Protein AF-A0A2I0P3S9-F1 (afdb_monomer_lite)

Secondary structure (DSSP, 8-state):
---HHHHHHHHHHHH------HHHHHHHHTTS-TT-HHHHHHHHHHHHHHHHTT---STTT----SS--HHHHHHHHHHHHHHHHHHHTTTT-------

Foldseek 3Di:
DDCLLVVLLVVDLVVDDADQPLVVLLVVLVPDDLVPVVVLSNSLSSLLSNLLVVDDDQPVSQDDDPDDRPSSVSSVVSVVSNVVSVVCVCVPVDPDPPD

pLDDT: 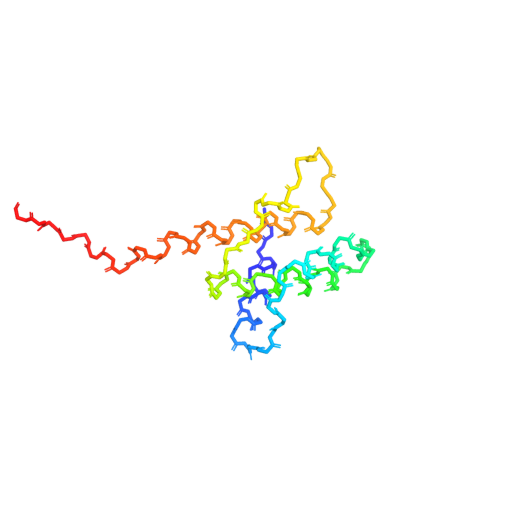mean 89.14, std 12.56, range [45.38, 98.5]

Structure (mmCIF, N/CA/C/O backbone):
data_AF-A0A2I0P3S9-F1
#
_entry.id   AF-A0A2I0P3S9-F1
#
loop_
_atom_site.group_PDB
_atom_site.id
_atom_site.type_symbol
_atom_site.label_atom_id
_atom_site.label_alt_id
_atom_site.label_comp_id
_atom_site.label_asym_id
_atom_site.label_entity_id
_atom_site.label_seq_id
_atom_site.pdbx_PDB_ins_code
_atom_site.Cartn_x
_atom_site.Cartn_y
_atom_site.Cartn_z
_atom_site.occupancy
_atom_site.B_iso_or_equiv
_atom_site.auth_seq_id
_atom_site.auth_comp_id
_atom_site.auth_asym_id
_atom_site.auth_atom_id
_atom_site.pdbx_PDB_model_num
ATOM 1 N N . PHE A 1 1 ? 12.252 -0.905 9.745 1.00 51.78 1 PHE A N 1
ATOM 2 C CA . PHE A 1 1 ? 11.248 -1.124 8.695 1.00 51.78 1 PHE A CA 1
ATOM 3 C C . PHE A 1 1 ? 11.256 -2.586 8.308 1.00 51.78 1 PHE A C 1
ATOM 5 O O . PHE A 1 1 ? 12.327 -3.132 8.055 1.00 51.78 1 PHE A O 1
ATOM 12 N N . SER A 1 2 ? 10.094 -3.232 8.375 1.00 67.75 2 SER A N 1
ATOM 13 C CA . SER A 1 2 ? 9.904 -4.551 7.768 1.00 67.75 2 SER A CA 1
ATOM 14 C C . SER A 1 2 ? 9.995 -4.402 6.240 1.00 67.75 2 SER A C 1
ATOM 16 O O . SER A 1 2 ? 9.845 -3.292 5.746 1.00 67.75 2 SER A O 1
ATOM 18 N N . MET A 1 3 ? 10.285 -5.473 5.501 1.00 87.62 3 MET A N 1
ATOM 19 C CA . MET A 1 3 ? 10.167 -5.494 4.029 1.00 87.62 3 MET A CA 1
ATOM 20 C C . MET A 1 3 ? 8.971 -6.355 3.592 1.00 87.62 3 MET A C 1
ATOM 22 O O . MET A 1 3 ? 8.977 -6.940 2.507 1.00 87.62 3 MET A O 1
ATOM 26 N N . LEU A 1 4 ? 7.991 -6.539 4.484 1.00 94.75 4 LEU A N 1
ATOM 27 C CA . LEU A 1 4 ? 6.871 -7.454 4.268 1.00 94.75 4 LEU A CA 1
ATOM 28 C C . LEU A 1 4 ? 6.008 -6.993 3.096 1.00 94.75 4 LEU A C 1
ATOM 30 O O . LEU A 1 4 ? 5.670 -7.809 2.237 1.00 94.75 4 LEU A O 1
ATOM 34 N N . VAL A 1 5 ? 5.700 -5.695 3.028 1.00 96.25 5 VAL A N 1
ATOM 35 C CA . VAL A 1 5 ? 4.862 -5.136 1.965 1.00 96.25 5 VAL A CA 1
ATOM 36 C C . VAL A 1 5 ? 5.614 -5.141 0.645 1.00 96.25 5 VAL A C 1
ATOM 38 O O . VAL A 1 5 ? 5.036 -5.503 -0.378 1.00 96.25 5 VAL A O 1
ATOM 41 N N . LEU A 1 6 ? 6.914 -4.826 0.659 1.00 95.94 6 LEU A N 1
ATOM 42 C CA . LEU A 1 6 ? 7.752 -4.938 -0.535 1.00 95.94 6 LEU A CA 1
ATOM 43 C C . LEU A 1 6 ? 7.758 -6.369 -1.085 1.00 95.94 6 LEU A C 1
ATOM 45 O O . LEU A 1 6 ? 7.531 -6.567 -2.280 1.00 95.94 6 LEU A O 1
ATOM 49 N N . PHE A 1 7 ? 7.999 -7.371 -0.236 1.00 96.81 7 PHE A N 1
ATOM 50 C CA . PHE A 1 7 ? 8.043 -8.768 -0.668 1.00 96.81 7 PHE A CA 1
ATOM 51 C C . PHE A 1 7 ? 6.686 -9.238 -1.210 1.00 96.81 7 PHE A C 1
ATOM 53 O O . PHE A 1 7 ? 6.610 -9.764 -2.324 1.00 96.81 7 PHE A O 1
ATOM 60 N N . ALA A 1 8 ? 5.609 -9.014 -0.453 1.00 97.69 8 ALA A N 1
ATOM 61 C CA . ALA A 1 8 ? 4.264 -9.427 -0.840 1.00 97.69 8 ALA A CA 1
ATOM 62 C C . ALA A 1 8 ? 3.774 -8.684 -2.095 1.00 97.69 8 ALA A C 1
ATOM 64 O O . ALA A 1 8 ? 3.252 -9.309 -3.018 1.00 97.69 8 ALA A O 1
ATOM 65 N N . GLY A 1 9 ? 4.007 -7.373 -2.170 1.00 97.50 9 GLY A N 1
ATOM 66 C CA . GLY A 1 9 ? 3.661 -6.546 -3.323 1.00 97.50 9 GLY A CA 1
ATOM 67 C C . GLY A 1 9 ? 4.453 -6.919 -4.573 1.00 97.50 9 GLY A C 1
ATOM 68 O O . GLY A 1 9 ? 3.876 -6.986 -5.652 1.00 97.50 9 GLY A O 1
ATOM 69 N N . SER A 1 10 ? 5.741 -7.258 -4.443 1.00 97.56 10 SER A N 1
ATOM 70 C CA . SER A 1 10 ? 6.549 -7.749 -5.571 1.00 97.56 10 SER A CA 1
ATOM 71 C C . SER A 1 10 ? 6.011 -9.068 -6.113 1.00 97.56 10 SER A C 1
ATOM 73 O O . SER A 1 10 ? 5.868 -9.229 -7.323 1.00 97.56 10 SER A O 1
ATOM 75 N N . LYS A 1 11 ? 5.669 -10.011 -5.225 1.00 97.69 11 LYS A N 1
ATOM 76 C CA . LYS A 1 11 ? 5.041 -11.274 -5.624 1.00 97.69 11 LYS A CA 1
ATOM 77 C C . LYS A 1 11 ? 3.713 -11.029 -6.340 1.00 97.69 11 LYS A C 1
ATOM 79 O O . LYS A 1 11 ? 3.500 -11.581 -7.412 1.00 97.69 11 LYS A O 1
ATOM 84 N N . MET A 1 12 ? 2.853 -10.181 -5.780 1.00 97.81 12 MET A N 1
ATOM 85 C CA . MET A 1 12 ? 1.555 -9.861 -6.372 1.00 97.81 12 MET A CA 1
ATOM 86 C C . MET A 1 12 ? 1.690 -9.143 -7.722 1.00 97.81 12 MET A C 1
ATOM 88 O O . MET A 1 12 ? 0.943 -9.440 -8.648 1.00 97.81 12 MET A O 1
ATOM 92 N N . PHE A 1 13 ? 2.674 -8.253 -7.868 1.00 97.69 13 PHE A N 1
ATOM 93 C CA . PHE A 1 13 ? 3.002 -7.624 -9.146 1.00 97.69 13 PHE A CA 1
ATOM 94 C C . PHE A 1 13 ? 3.388 -8.660 -10.211 1.00 97.69 13 PHE A C 1
ATOM 96 O O . PHE A 1 13 ? 2.875 -8.609 -11.327 1.00 97.69 13 PHE A O 1
ATOM 103 N N . LEU A 1 14 ? 4.252 -9.618 -9.856 1.00 97.94 14 LEU A N 1
ATOM 104 C CA . LEU A 1 14 ? 4.685 -10.692 -10.756 1.00 97.94 14 LEU A CA 1
ATOM 105 C C . LEU A 1 14 ? 3.547 -11.656 -11.120 1.00 97.94 14 LEU A C 1
ATOM 107 O O . LEU A 1 14 ? 3.474 -12.100 -12.265 1.00 97.94 14 LEU A O 1
ATOM 111 N N . ASP A 1 15 ? 2.675 -11.977 -10.161 1.00 97.44 15 ASP A N 1
ATOM 112 C CA . ASP A 1 15 ? 1.519 -12.855 -10.370 1.00 97.44 15 ASP A CA 1
ATOM 113 C C . ASP A 1 15 ? 0.415 -12.151 -11.199 1.00 97.44 15 ASP A C 1
ATOM 115 O O . ASP A 1 15 ? -0.311 -12.802 -11.956 1.00 97.44 15 ASP A O 1
ATOM 119 N N . GLY A 1 16 ? 0.319 -10.818 -11.112 1.00 95.25 16 GLY A N 1
ATOM 120 C CA . GLY A 1 16 ? -0.675 -10.000 -11.810 1.00 95.25 16 GLY A CA 1
ATOM 121 C C . GLY A 1 16 ? -2.094 -10.130 -11.234 1.00 95.25 16 GLY A C 1
ATOM 122 O O . GLY A 1 16 ? -2.323 -10.775 -10.215 1.00 95.25 16 GLY A O 1
ATOM 123 N N . GLY A 1 17 ? -3.078 -9.497 -11.886 1.00 93.12 17 GLY A N 1
ATOM 124 C CA . GLY A 1 17 ? -4.498 -9.654 -11.526 1.00 93.12 17 GLY A CA 1
ATOM 125 C C . GLY A 1 17 ? -4.930 -8.970 -10.222 1.00 93.12 17 GLY A C 1
ATOM 126 O O . GLY A 1 17 ? -5.902 -9.399 -9.604 1.00 93.12 17 GLY A O 1
ATOM 127 N N . TYR A 1 18 ? -4.223 -7.924 -9.802 1.00 96.50 18 TYR A N 1
ATOM 128 C CA . TYR A 1 18 ? -4.533 -7.145 -8.605 1.00 96.50 18 TYR A CA 1
ATOM 129 C C . TYR A 1 18 ? -5.454 -5.953 -8.909 1.00 96.50 18 TYR A C 1
ATOM 131 O O . TY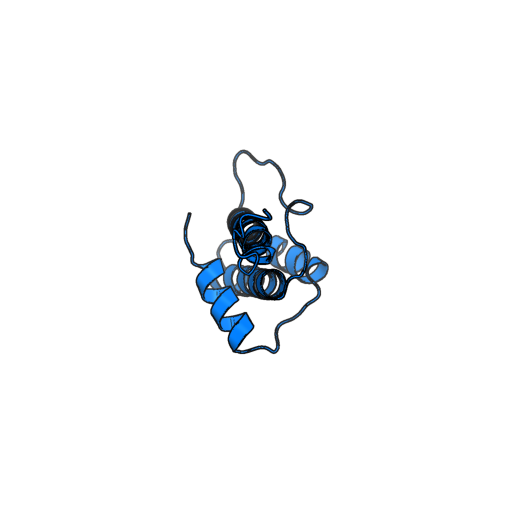R A 1 18 ? -5.467 -5.425 -10.022 1.00 96.50 18 TYR A O 1
ATOM 139 N N . ASP A 1 19 ? -6.236 -5.523 -7.912 1.00 96.06 19 ASP A N 1
ATOM 140 C CA . ASP A 1 19 ? -7.058 -4.310 -8.011 1.00 96.06 19 ASP A CA 1
ATOM 141 C C . ASP A 1 19 ? -6.151 -3.085 -8.174 1.00 96.06 19 ASP A C 1
ATOM 143 O O . ASP A 1 19 ? -5.109 -2.970 -7.525 1.00 96.06 19 ASP A O 1
ATOM 147 N N . GLU A 1 20 ? -6.544 -2.159 -9.041 1.00 96.00 20 GLU A N 1
ATOM 148 C CA . GLU A 1 20 ? -5.767 -0.969 -9.336 1.00 96.00 20 GLU A CA 1
ATOM 149 C C . GLU A 1 20 ? -6.390 0.357 -8.868 1.00 96.00 20 GLU A C 1
ATOM 151 O O . GLU A 1 20 ? -5.813 1.430 -9.110 1.00 96.00 20 GLU A O 1
ATOM 156 N N . ASP A 1 21 ? -7.551 0.317 -8.204 1.00 96.50 21 ASP A N 1
ATOM 157 C CA . ASP A 1 21 ? -8.155 1.483 -7.556 1.00 96.50 21 ASP A CA 1
ATOM 158 C C . ASP A 1 21 ? -7.523 1.715 -6.176 1.00 96.50 21 ASP A C 1
ATOM 160 O O . ASP A 1 21 ? -8.059 1.368 -5.121 1.00 96.50 21 ASP A O 1
ATOM 164 N N . ILE A 1 22 ? -6.367 2.386 -6.180 1.00 95.75 22 ILE A N 1
ATOM 165 C CA . ILE A 1 22 ? -5.628 2.768 -4.964 1.00 95.75 22 ILE A CA 1
ATOM 166 C C . ILE A 1 22 ? -6.526 3.492 -3.950 1.00 95.75 22 ILE A C 1
ATOM 168 O O . ILE A 1 22 ? -6.371 3.313 -2.744 1.00 95.75 22 ILE A O 1
ATOM 172 N N . LYS A 1 23 ? -7.479 4.321 -4.397 1.00 95.56 23 LYS A N 1
ATOM 173 C CA . LYS A 1 23 ? -8.340 5.067 -3.470 1.00 95.56 23 LYS A CA 1
ATOM 174 C C . LYS A 1 23 ? -9.305 4.126 -2.751 1.00 95.56 23 LYS A C 1
ATOM 176 O O . LYS A 1 23 ? -9.517 4.299 -1.548 1.00 95.56 23 LYS A O 1
ATOM 181 N N . ALA A 1 24 ? -9.887 3.169 -3.471 1.00 97.38 24 ALA A N 1
ATOM 182 C CA . ALA A 1 24 ? -10.731 2.137 -2.881 1.00 97.38 24 ALA A CA 1
ATOM 183 C C . ALA A 1 24 ? -9.930 1.243 -1.925 1.00 97.38 24 ALA A C 1
ATOM 185 O O . ALA A 1 24 ? -10.382 1.012 -0.805 1.00 97.38 24 ALA A O 1
ATOM 186 N N . LEU A 1 25 ? -8.716 0.842 -2.310 1.00 97.69 25 LEU A N 1
ATOM 187 C CA . LEU A 1 25 ? -7.822 0.026 -1.484 1.00 97.69 25 LEU A CA 1
ATOM 188 C C . LEU A 1 25 ? -7.413 0.729 -0.188 1.00 97.69 25 LEU A C 1
ATOM 190 O O . LEU A 1 25 ? -7.535 0.147 0.884 1.00 97.69 25 LEU A O 1
ATOM 194 N N . VAL A 1 26 ? -7.022 2.005 -0.243 1.00 96.44 26 VAL A N 1
ATOM 195 C CA . VAL A 1 26 ? -6.712 2.784 0.969 1.00 96.44 26 VAL A CA 1
ATOM 196 C C . VAL A 1 26 ? -7.931 2.886 1.884 1.00 96.44 26 VAL A C 1
ATOM 198 O O . VAL A 1 26 ? -7.804 2.770 3.102 1.00 96.44 26 VAL A O 1
ATOM 201 N N . LYS A 1 27 ? -9.126 3.097 1.317 1.00 96.69 27 LYS A N 1
ATOM 202 C CA . LYS A 1 27 ? -10.364 3.123 2.104 1.00 96.69 27 LYS A CA 1
ATOM 203 C C . LYS A 1 27 ? -10.650 1.762 2.741 1.00 96.69 27 LYS A C 1
ATOM 205 O O . LYS A 1 27 ? -11.086 1.741 3.887 1.00 96.69 27 LYS A O 1
ATOM 210 N N . LYS A 1 28 ? -10.415 0.665 2.011 1.00 97.50 28 LYS A N 1
ATOM 211 C CA . LYS A 1 28 ? -10.546 -0.702 2.521 1.00 97.50 28 LYS A CA 1
ATOM 212 C C . LYS A 1 28 ? -9.588 -0.912 3.691 1.00 97.50 28 LYS A C 1
ATOM 214 O O . LYS A 1 28 ? -10.060 -1.195 4.779 1.00 97.50 28 LYS A O 1
ATOM 219 N N . GLY A 1 29 ? -8.289 -0.679 3.499 1.00 96.44 29 GLY A N 1
ATOM 220 C CA . GLY A 1 29 ? -7.268 -0.930 4.519 1.00 96.44 29 GLY A CA 1
ATOM 221 C C . GLY A 1 29 ? -7.473 -0.146 5.816 1.00 96.44 29 GLY A C 1
ATOM 222 O O . GLY A 1 29 ? -7.370 -0.721 6.890 1.00 96.44 29 GLY A O 1
ATOM 223 N N . LYS A 1 30 ? -7.888 1.128 5.737 1.00 94.88 30 LYS A N 1
ATOM 224 C CA . LYS A 1 30 ? -8.227 1.931 6.933 1.00 94.88 30 LYS A CA 1
ATOM 225 C C . LYS A 1 30 ? -9.506 1.476 7.653 1.00 94.88 30 LYS A C 1
ATOM 227 O O . LYS A 1 30 ? -9.823 2.016 8.707 1.00 94.88 30 LYS A O 1
ATOM 232 N N . GLY A 1 31 ? -10.289 0.585 7.049 1.00 96.19 31 GLY A N 1
ATOM 233 C CA . GLY A 1 31 ? -11.515 0.032 7.626 1.00 96.19 31 GLY A CA 1
ATOM 234 C C . GLY A 1 31 ? -11.370 -1.395 8.153 1.00 96.19 31 GLY A C 1
ATOM 235 O O . GLY A 1 31 ? -12.363 -1.928 8.642 1.00 96.19 31 GLY A O 1
ATOM 236 N N . ILE A 1 32 ? -10.192 -2.009 8.018 1.00 96.88 32 ILE A N 1
ATOM 237 C CA . ILE A 1 32 ? -9.903 -3.352 8.529 1.00 96.88 32 ILE A CA 1
ATOM 238 C C . ILE A 1 32 ? -9.545 -3.250 10.017 1.00 96.88 32 ILE A C 1
ATOM 240 O O . ILE A 1 32 ? -8.914 -2.280 10.439 1.00 96.88 32 ILE A O 1
ATOM 244 N N . ASP A 1 33 ? -9.969 -4.237 10.804 1.00 95.56 33 ASP A N 1
ATOM 245 C CA . ASP A 1 33 ? -9.597 -4.344 12.215 1.00 95.56 33 ASP A CA 1
ATOM 246 C C . ASP A 1 33 ? -8.105 -4.702 12.356 1.00 95.56 33 ASP A C 1
ATOM 248 O O . ASP A 1 33 ? -7.599 -5.544 11.614 1.00 95.56 33 ASP A O 1
ATOM 252 N N . GLU A 1 34 ? -7.387 -4.081 13.297 1.00 92.00 34 GLU A N 1
ATOM 253 C CA . GLU A 1 34 ? -5.936 -4.277 13.453 1.00 92.00 34 GLU A CA 1
ATOM 254 C C . GLU A 1 34 ? -5.534 -5.723 13.786 1.00 92.00 34 GLU A C 1
ATOM 256 O O . GLU A 1 34 ? -4.401 -6.124 13.511 1.00 92.00 34 GLU A O 1
ATOM 261 N N . GLU A 1 35 ? -6.453 -6.541 14.310 1.00 94.94 35 GLU A N 1
ATOM 262 C CA . GLU A 1 35 ? -6.213 -7.969 14.539 1.00 94.94 35 GLU A CA 1
ATOM 263 C C . GLU A 1 35 ? -6.175 -8.780 13.228 1.00 94.94 35 GLU A C 1
ATOM 265 O O . GLU A 1 35 ? -5.595 -9.869 13.180 1.00 94.94 35 GLU A O 1
ATOM 270 N N . GLN A 1 36 ? -6.735 -8.258 12.130 1.00 96.62 36 GLN A N 1
ATOM 271 C CA . GLN A 1 36 ? -6.776 -8.912 10.817 1.00 96.62 36 GLN A CA 1
ATOM 272 C C . GLN A 1 36 ? -5.509 -8.642 9.989 1.00 96.62 36 GLN A C 1
ATOM 274 O O . GLN A 1 36 ? -5.565 -8.240 8.825 1.00 96.62 36 GLN A O 1
ATOM 279 N N . VAL A 1 37 ? -4.347 -8.906 10.586 1.00 95.81 37 VAL A N 1
ATOM 280 C CA . VAL A 1 37 ? -3.010 -8.611 10.038 1.00 95.81 37 VAL A CA 1
ATOM 281 C C . VAL A 1 37 ? -2.827 -9.078 8.587 1.00 95.81 37 VAL A C 1
ATOM 283 O O . VAL A 1 37 ? -2.297 -8.337 7.761 1.00 95.81 37 VAL A O 1
ATOM 286 N N . GLU A 1 38 ? -3.280 -10.290 8.249 1.00 96.50 38 GLU A N 1
ATOM 287 C CA . GLU A 1 38 ? -3.154 -10.842 6.890 1.00 96.50 38 GLU A CA 1
ATOM 288 C C . GLU A 1 38 ? -3.965 -10.052 5.854 1.00 96.50 38 GLU A C 1
ATOM 290 O O . GLU A 1 38 ? -3.480 -9.810 4.750 1.00 96.50 38 GLU A O 1
ATOM 295 N N . GLU A 1 39 ? -5.168 -9.597 6.214 1.00 97.75 39 GLU A N 1
ATOM 296 C CA . GLU A 1 39 ? -6.026 -8.825 5.310 1.00 97.75 39 GLU A CA 1
ATOM 297 C C . GLU A 1 39 ? -5.464 -7.413 5.098 1.00 97.75 39 GLU A C 1
ATOM 299 O O . GLU A 1 39 ? -5.445 -6.900 3.975 1.00 97.75 39 GLU A O 1
ATOM 304 N N . ILE A 1 40 ? -4.934 -6.801 6.163 1.00 97.81 40 ILE A N 1
ATOM 305 C CA . ILE A 1 40 ? -4.220 -5.523 6.073 1.00 97.81 40 ILE A CA 1
ATOM 306 C C . ILE A 1 40 ? -3.009 -5.673 5.139 1.00 97.81 40 ILE A C 1
ATOM 308 O O . ILE A 1 40 ? -2.770 -4.802 4.295 1.00 97.81 40 ILE A O 1
ATOM 312 N N . LEU A 1 41 ? -2.276 -6.790 5.247 1.00 97.62 41 LEU A N 1
ATOM 313 C CA . LEU A 1 41 ? -1.062 -7.032 4.468 1.00 97.62 41 LEU A CA 1
ATOM 314 C C . LEU A 1 41 ? -1.406 -7.237 3.001 1.00 97.62 41 LEU A C 1
ATOM 316 O O . LEU A 1 41 ? -0.731 -6.683 2.140 1.00 97.62 41 LEU A O 1
ATOM 320 N N . GLU A 1 42 ? -2.465 -7.989 2.710 1.00 98.06 42 GLU A N 1
ATOM 321 C CA . GLU A 1 42 ? -2.953 -8.191 1.350 1.00 98.06 42 GLU A CA 1
ATOM 322 C C . GLU A 1 42 ? -3.316 -6.853 0.691 1.00 98.06 42 GLU A C 1
ATOM 324 O O . GLU A 1 42 ? -2.902 -6.584 -0.440 1.00 98.06 42 GLU A O 1
ATOM 329 N N . VAL A 1 43 ? -4.023 -5.968 1.401 1.00 98.31 43 VAL A N 1
ATOM 330 C CA . VAL A 1 43 ? -4.373 -4.639 0.877 1.00 98.31 43 VAL A CA 1
ATOM 331 C C . VAL A 1 43 ? -3.131 -3.775 0.669 1.00 98.31 43 VAL A C 1
ATOM 333 O O . VAL A 1 43 ? -2.978 -3.181 -0.399 1.00 98.31 43 VAL A O 1
ATOM 336 N N . ALA A 1 44 ? -2.224 -3.717 1.646 1.00 97.44 44 ALA A N 1
ATOM 337 C CA . ALA A 1 44 ? -0.979 -2.964 1.518 1.00 97.44 44 ALA A CA 1
ATOM 338 C C . ALA A 1 44 ? -0.116 -3.489 0.357 1.00 97.44 44 ALA A C 1
ATOM 340 O O . ALA A 1 44 ? 0.387 -2.698 -0.439 1.00 97.44 44 ALA A O 1
ATOM 341 N N . ALA A 1 45 ? -0.014 -4.811 0.197 1.00 98.00 45 ALA A N 1
ATOM 342 C CA . ALA A 1 45 ? 0.690 -5.465 -0.903 1.00 98.00 45 ALA A CA 1
ATOM 343 C C . ALA A 1 45 ? 0.049 -5.162 -2.264 1.00 98.00 45 ALA A C 1
ATOM 345 O O . ALA A 1 45 ? 0.767 -4.898 -3.225 1.00 98.00 45 ALA A O 1
ATOM 346 N N . THR A 1 46 ? -1.285 -5.117 -2.339 1.00 98.50 46 THR A N 1
ATOM 347 C CA . THR A 1 46 ? -2.022 -4.719 -3.552 1.00 98.50 46 THR A CA 1
ATOM 348 C C . THR A 1 46 ? -1.674 -3.288 -3.961 1.00 98.50 46 THR A C 1
ATOM 350 O O . THR A 1 46 ? -1.417 -3.003 -5.133 1.00 98.50 46 THR A O 1
ATOM 353 N N . ILE A 1 47 ? -1.597 -2.370 -2.996 1.00 98.00 47 ILE A N 1
ATOM 354 C CA . ILE A 1 47 ? -1.158 -0.993 -3.255 1.00 98.00 47 ILE A CA 1
ATOM 355 C C . ILE A 1 47 ? 0.328 -0.974 -3.655 1.00 98.00 47 ILE A C 1
ATOM 357 O O . ILE A 1 47 ? 0.689 -0.307 -4.624 1.00 98.00 47 ILE A O 1
ATOM 361 N N . GLY A 1 48 ? 1.176 -1.749 -2.975 1.00 97.25 48 GLY A N 1
ATOM 362 C CA . GLY A 1 48 ? 2.592 -1.911 -3.308 1.00 97.25 48 GLY A CA 1
ATOM 363 C C . GLY A 1 48 ? 2.814 -2.400 -4.743 1.00 97.25 48 GLY A C 1
ATOM 364 O O . GLY A 1 48 ? 3.633 -1.831 -5.460 1.00 97.25 48 GLY A O 1
ATOM 365 N N . ALA A 1 49 ? 2.032 -3.375 -5.212 1.00 98.19 49 ALA A N 1
ATOM 366 C CA . ALA A 1 49 ? 2.080 -3.868 -6.589 1.00 98.19 49 ALA A CA 1
ATOM 367 C C . ALA A 1 49 ? 1.735 -2.769 -7.610 1.00 98.19 49 ALA A C 1
ATOM 369 O O . ALA A 1 49 ? 2.398 -2.638 -8.639 1.00 98.19 49 ALA A O 1
ATOM 370 N N . ASN A 1 50 ? 0.748 -1.920 -7.305 1.00 97.62 50 ASN A N 1
ATOM 371 C CA . ASN A 1 50 ? 0.422 -0.760 -8.138 1.00 97.62 50 ASN A CA 1
ATOM 372 C C . ASN A 1 50 ? 1.574 0.250 -8.218 1.00 97.62 50 ASN A C 1
ATOM 374 O O . ASN A 1 50 ? 1.833 0.797 -9.291 1.00 97.62 50 ASN A O 1
ATOM 378 N N . VAL A 1 51 ? 2.258 0.493 -7.099 1.00 95.69 51 VAL A N 1
ATOM 379 C CA . VAL A 1 51 ? 3.419 1.391 -7.035 1.00 95.69 51 VAL A CA 1
ATOM 380 C C . VAL A 1 51 ? 4.602 0.837 -7.821 1.00 95.69 51 VAL A C 1
ATOM 382 O O . VAL A 1 51 ? 5.210 1.565 -8.602 1.00 95.69 51 VAL A O 1
ATOM 385 N N . ILE A 1 52 ? 4.884 -0.461 -7.688 1.00 95.56 52 ILE A N 1
ATOM 386 C CA . ILE A 1 52 ? 5.901 -1.156 -8.489 1.00 95.56 52 ILE A CA 1
ATOM 387 C C . ILE A 1 52 ? 5.567 -1.053 -9.987 1.00 95.56 52 ILE A C 1
ATOM 389 O O . ILE A 1 52 ? 6.454 -0.801 -10.799 1.00 95.56 52 ILE A O 1
ATOM 393 N N . ASN A 1 53 ? 4.282 -1.125 -10.353 1.00 94.31 53 ASN A N 1
ATOM 394 C CA . ASN A 1 53 ? 3.797 -0.898 -11.720 1.00 94.31 53 ASN A CA 1
ATOM 395 C C . ASN A 1 53 ? 3.790 0.587 -12.156 1.00 94.31 53 ASN A C 1
ATOM 397 O O . ASN A 1 53 ? 3.213 0.949 -13.181 1.00 94.31 53 ASN A O 1
ATOM 401 N N . GLY A 1 54 ? 4.394 1.483 -11.374 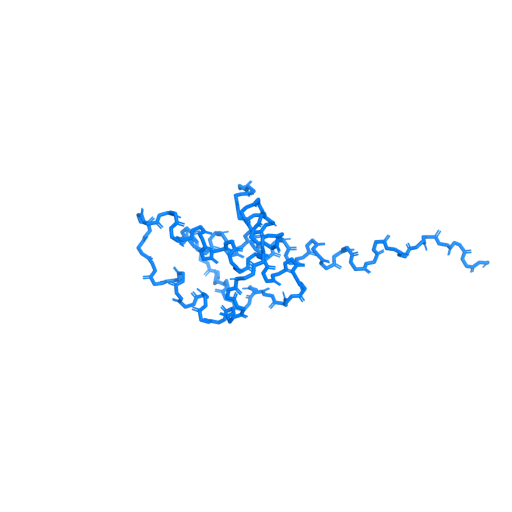1.00 91.88 54 GLY A N 1
ATOM 402 C CA . GLY A 1 54 ? 4.591 2.885 -11.731 1.00 91.88 54 GLY A CA 1
ATOM 403 C C . GLY A 1 54 ? 3.418 3.816 -11.423 1.00 91.88 54 GLY A C 1
ATOM 404 O O . GLY A 1 54 ? 3.476 4.991 -11.802 1.00 91.88 54 GLY A O 1
ATOM 405 N N . LYS A 1 55 ? 2.364 3.356 -10.731 1.00 92.62 55 LYS A N 1
ATOM 406 C CA . LYS A 1 55 ? 1.321 4.267 -10.239 1.00 92.62 55 LYS A CA 1
ATOM 407 C C . LYS A 1 55 ? 1.855 5.093 -9.074 1.00 92.62 55 LYS A C 1
ATOM 409 O O . LYS A 1 55 ? 2.428 4.566 -8.130 1.00 92.62 55 LYS A O 1
ATOM 414 N N . SER A 1 56 ? 1.582 6.392 -9.096 1.00 85.56 56 SER A N 1
ATOM 415 C CA . SER A 1 56 ? 1.877 7.273 -7.966 1.00 85.56 56 SER A CA 1
ATOM 416 C C . SER A 1 56 ? 0.989 6.925 -6.765 1.00 85.56 56 SER A C 1
ATOM 418 O O . SER A 1 56 ? -0.240 6.919 -6.906 1.00 85.56 56 SER A O 1
ATOM 420 N N . CYS A 1 57 ? 1.571 6.717 -5.584 1.00 83.81 57 CYS A N 1
ATOM 421 C CA . CYS A 1 57 ? 0.820 6.521 -4.344 1.00 83.81 57 CYS A CA 1
ATOM 422 C C . CYS A 1 57 ? 1.406 7.284 -3.156 1.00 83.81 57 CYS A C 1
ATOM 424 O O . CYS A 1 57 ? 2.559 7.676 -3.188 1.00 83.81 57 CYS A O 1
ATOM 426 N N . CYS A 1 58 ? 0.510 7.410 -2.164 1.00 79.62 58 CYS A N 1
ATOM 427 C CA . CYS A 1 58 ? 0.659 7.239 -0.715 1.00 79.62 58 CYS A CA 1
ATOM 428 C C . CYS A 1 58 ? 0.876 8.493 0.133 1.00 79.62 58 CYS A C 1
ATOM 430 O O . CYS A 1 58 ? 0.142 8.656 1.111 1.00 79.62 58 CYS A O 1
ATOM 432 N N . GLY A 1 59 ? 1.665 9.466 -0.314 1.00 84.19 59 GLY A N 1
ATOM 433 C CA . GLY A 1 59 ? 1.904 10.695 0.452 1.00 84.19 59 GLY A CA 1
ATOM 434 C C . GLY A 1 59 ? 0.626 11.466 0.813 1.00 84.19 59 GLY A C 1
ATOM 435 O O . GLY A 1 59 ? 0.505 12.018 1.898 1.00 84.19 59 GLY A O 1
ATOM 436 N N . ARG A 1 60 ? -0.403 11.435 -0.050 1.00 88.06 60 ARG A N 1
ATOM 437 C CA . ARG A 1 60 ? -1.710 12.078 0.222 1.00 88.06 60 ARG A CA 1
ATOM 438 C C . ARG A 1 60 ? -2.606 11.333 1.225 1.00 88.06 60 ARG A C 1
ATOM 440 O O . ARG A 1 60 ? -3.673 11.836 1.572 1.00 88.06 60 ARG A O 1
ATOM 447 N N . TYR A 1 61 ? -2.252 10.101 1.582 1.00 89.56 61 TYR A N 1
ATOM 448 C CA . TYR A 1 61 ? -3.056 9.195 2.409 1.00 89.56 61 TYR A CA 1
ATOM 449 C C . TYR A 1 61 ? -2.436 8.906 3.775 1.00 89.56 61 TYR A C 1
ATOM 451 O O . TYR A 1 61 ? -3.159 8.486 4.689 1.00 89.56 61 TYR A O 1
ATOM 459 N N . ILE A 1 62 ? -1.131 9.137 3.891 1.00 88.88 62 ILE A N 1
ATOM 460 C CA . ILE A 1 62 ? -0.384 9.109 5.140 1.00 88.88 62 ILE A CA 1
ATOM 461 C C . ILE A 1 62 ? -0.746 10.372 5.920 1.00 88.88 62 ILE A C 1
ATOM 463 O O . ILE A 1 62 ? -0.734 11.482 5.387 1.00 88.88 62 ILE A O 1
ATOM 467 N N . LYS A 1 63 ? -1.136 10.190 7.178 1.00 82.50 63 LYS A N 1
ATOM 468 C CA . LYS A 1 63 ? -1.369 11.288 8.115 1.00 82.50 63 LYS A CA 1
ATOM 469 C C . LYS A 1 63 ? -0.208 11.323 9.094 1.00 82.50 63 LYS A C 1
ATOM 471 O O . LYS A 1 63 ? 0.241 10.267 9.526 1.00 82.50 63 LYS A O 1
ATOM 476 N N . GLU A 1 64 ? 0.225 12.518 9.472 1.00 79.88 64 GLU A N 1
ATOM 477 C CA . GLU A 1 64 ? 1.110 12.673 10.626 1.00 79.88 64 GLU A CA 1
ATOM 478 C C . GLU A 1 64 ? 0.339 12.242 11.882 1.00 79.88 64 GLU A C 1
ATOM 480 O O . GLU A 1 64 ? -0.712 12.803 12.201 1.00 79.88 64 GLU A O 1
ATOM 485 N N . SER A 1 65 ? 0.829 11.191 12.537 1.00 82.06 65 SER A N 1
ATOM 486 C CA . SER A 1 65 ? 0.309 10.654 13.793 1.00 82.06 65 SER A CA 1
ATOM 487 C C . SER A 1 65 ? 1.492 10.256 14.665 1.00 82.06 65 SER A C 1
ATOM 489 O O . SER A 1 65 ? 2.439 9.650 14.164 1.00 82.06 65 SER A O 1
ATOM 491 N N . ASP A 1 66 ? 1.420 10.570 15.956 1.00 83.06 66 ASP A N 1
ATOM 492 C CA . ASP A 1 66 ? 2.410 10.122 16.943 1.00 83.06 66 ASP A CA 1
ATOM 493 C C . ASP A 1 66 ? 2.276 8.617 17.254 1.00 83.06 66 ASP A C 1
ATOM 495 O O . ASP A 1 66 ? 3.201 8.015 17.792 1.00 83.06 66 ASP A O 1
ATOM 499 N N . ASP A 1 67 ? 1.133 8.020 16.898 1.00 86.38 67 ASP A N 1
ATOM 500 C CA . ASP A 1 67 ? 0.815 6.598 17.060 1.00 86.38 67 ASP A CA 1
ATOM 501 C C . ASP A 1 67 ? 0.075 6.109 15.796 1.00 86.38 67 ASP A C 1
ATOM 503 O O . ASP A 1 67 ? -1.152 6.234 15.696 1.00 86.38 67 ASP A O 1
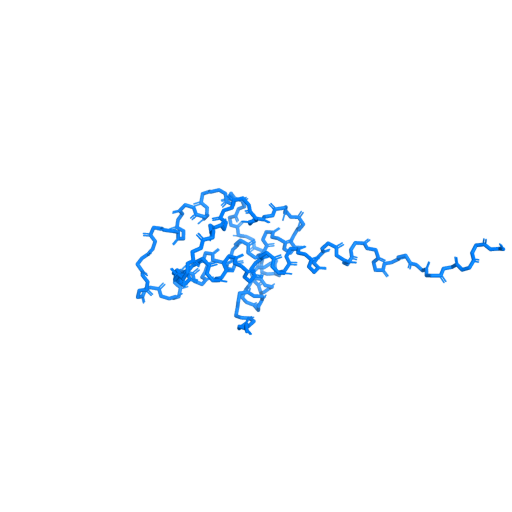ATOM 507 N N . PRO A 1 68 ? 0.799 5.740 14.723 1.00 89.75 68 PRO A N 1
ATOM 508 C CA . 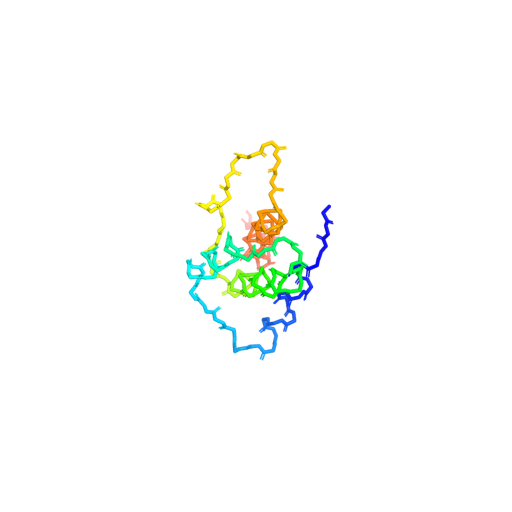PRO A 1 68 ? 0.186 5.230 13.502 1.00 89.75 68 PRO A CA 1
ATOM 509 C C . PRO A 1 68 ? -0.307 3.791 13.700 1.00 89.75 68 PRO A C 1
ATOM 511 O O . PRO A 1 68 ? 0.407 2.950 14.235 1.00 89.75 68 PRO A O 1
ATOM 514 N N . GLY A 1 69 ? -1.509 3.489 13.204 1.00 91.69 69 GLY A N 1
ATOM 515 C CA . GLY A 1 69 ? -1.990 2.107 13.142 1.00 91.69 69 GLY A CA 1
ATOM 516 C C . GLY A 1 69 ? -1.199 1.275 12.126 1.00 91.69 69 GLY A C 1
ATOM 517 O O . GLY A 1 69 ? -0.547 1.817 11.228 1.00 91.69 69 GLY A O 1
ATOM 518 N N . MET A 1 70 ? -1.312 -0.054 12.204 1.00 93.38 70 MET A N 1
ATOM 519 C CA . MET A 1 70 ? -0.532 -0.991 11.371 1.00 93.38 70 MET A CA 1
ATOM 520 C C . MET A 1 70 ? -0.644 -0.704 9.866 1.00 93.38 70 MET A C 1
ATOM 522 O O . MET A 1 70 ? 0.347 -0.731 9.134 1.00 93.38 70 MET A O 1
ATOM 526 N N . PHE A 1 71 ? -1.852 -0.400 9.386 1.00 95.25 71 PHE A N 1
ATOM 527 C CA . PHE A 1 71 ? -2.048 -0.083 7.973 1.00 95.25 71 PHE A CA 1
ATOM 528 C C . PHE A 1 71 ? -1.333 1.210 7.561 1.00 95.25 71 PHE A C 1
ATOM 530 O O . PHE A 1 71 ? -0.810 1.294 6.451 1.00 95.25 71 PHE A O 1
ATOM 537 N N . ASP A 1 72 ? -1.294 2.218 8.436 1.00 93.81 72 ASP A N 1
ATOM 538 C CA . ASP A 1 72 ? -0.610 3.479 8.154 1.00 93.81 72 ASP A CA 1
ATOM 539 C C . ASP A 1 72 ? 0.918 3.279 8.136 1.00 93.81 72 ASP A C 1
ATOM 541 O O . ASP A 1 72 ? 1.579 3.815 7.245 1.00 93.81 72 ASP A O 1
ATOM 545 N N . GLU A 1 73 ? 1.477 2.437 9.018 1.00 93.12 73 GLU A N 1
ATOM 546 C CA . GLU A 1 73 ? 2.896 2.038 8.962 1.00 93.12 73 GLU A CA 1
ATOM 547 C C . GLU A 1 73 ? 3.259 1.365 7.631 1.00 93.12 73 GLU A C 1
ATOM 549 O O . GLU A 1 73 ? 4.295 1.652 7.026 1.00 93.12 73 GLU A O 1
ATOM 554 N N . TRP A 1 74 ? 2.390 0.493 7.127 1.00 95.50 74 TRP A N 1
ATOM 555 C CA . TRP A 1 74 ? 2.600 -0.167 5.842 1.00 95.50 74 TRP A CA 1
ATOM 556 C C . TRP A 1 74 ? 2.367 0.748 4.645 1.00 95.50 74 TRP A C 1
ATOM 558 O O . TRP A 1 74 ? 3.059 0.604 3.641 1.00 95.50 74 TRP A O 1
ATOM 568 N N . LEU A 1 75 ? 1.487 1.747 4.740 1.00 94.75 75 LEU A N 1
ATOM 569 C CA . LEU A 1 75 ? 1.413 2.802 3.726 1.00 94.75 75 LEU A CA 1
ATOM 570 C C . LEU A 1 75 ? 2.701 3.635 3.666 1.00 94.75 75 LEU A C 1
ATOM 572 O O . LEU A 1 75 ? 3.096 4.037 2.573 1.00 94.75 75 LEU A O 1
ATOM 576 N N . ILE A 1 76 ? 3.372 3.862 4.799 1.00 93.62 76 ILE A N 1
ATOM 577 C CA . ILE A 1 76 ? 4.694 4.510 4.838 1.00 93.62 76 ILE A CA 1
ATOM 578 C C . ILE A 1 76 ? 5.753 3.624 4.162 1.00 93.62 76 ILE A C 1
ATOM 580 O O . ILE A 1 76 ? 6.580 4.125 3.396 1.00 93.62 76 ILE A O 1
ATOM 584 N N . GLU A 1 77 ? 5.710 2.304 4.375 1.00 94.12 77 GLU A N 1
ATOM 585 C CA . GLU A 1 77 ? 6.568 1.365 3.637 1.00 94.12 77 GLU A CA 1
ATOM 586 C C . GLU A 1 77 ? 6.304 1.458 2.123 1.00 94.12 77 GLU A C 1
ATOM 588 O O . GLU A 1 77 ? 7.248 1.569 1.343 1.00 94.12 77 GLU A O 1
ATOM 593 N N . VAL A 1 78 ? 5.038 1.513 1.693 1.00 95.56 78 VAL A N 1
ATOM 594 C CA . VAL A 1 78 ? 4.685 1.695 0.274 1.00 95.56 78 VAL A CA 1
ATOM 595 C C . VAL A 1 78 ? 5.182 3.030 -0.287 1.00 95.56 78 VAL A C 1
ATOM 597 O O . VAL A 1 78 ? 5.642 3.065 -1.428 1.00 95.56 78 VAL A O 1
ATOM 600 N N . GLU A 1 79 ? 5.136 4.120 0.481 1.00 93.88 79 GLU A N 1
ATOM 601 C CA . GLU A 1 79 ? 5.731 5.395 0.055 1.00 93.88 79 GLU A CA 1
ATOM 602 C C . GLU A 1 79 ? 7.243 5.265 -0.143 1.00 93.88 79 GLU A C 1
ATOM 604 O O . GLU A 1 79 ? 7.777 5.708 -1.155 1.00 93.88 79 GLU A O 1
ATOM 609 N N . THR A 1 80 ? 7.924 4.559 0.759 1.00 92.69 80 THR A N 1
ATOM 610 C CA . THR A 1 80 ? 9.362 4.284 0.619 1.00 92.69 80 THR A CA 1
ATOM 611 C C . THR A 1 80 ? 9.653 3.502 -0.673 1.00 92.69 80 THR A C 1
ATOM 613 O O . THR A 1 80 ? 10.632 3.779 -1.369 1.00 92.69 80 THR A O 1
ATOM 616 N N . ILE A 1 81 ? 8.783 2.552 -1.046 1.00 93.69 81 ILE A N 1
ATOM 617 C CA . ILE A 1 81 ? 8.868 1.840 -2.333 1.00 93.69 81 ILE A CA 1
ATOM 618 C C . ILE A 1 81 ? 8.665 2.815 -3.499 1.00 93.69 81 ILE A C 1
ATOM 620 O O . ILE A 1 81 ? 9.426 2.776 -4.462 1.00 93.69 81 ILE A O 1
ATOM 624 N N . ASN A 1 82 ? 7.668 3.699 -3.426 1.00 93.19 82 ASN A N 1
ATOM 625 C CA . ASN A 1 82 ? 7.369 4.688 -4.466 1.00 93.19 82 ASN A CA 1
ATOM 626 C C . ASN A 1 82 ? 8.567 5.610 -4.742 1.00 93.19 82 ASN A C 1
ATOM 628 O O . ASN A 1 82 ? 8.944 5.809 -5.899 1.00 93.19 82 ASN A O 1
ATOM 632 N N . GLU A 1 83 ? 9.206 6.111 -3.686 1.00 91.38 83 GLU A N 1
ATOM 633 C CA . GLU A 1 83 ? 10.424 6.917 -3.782 1.00 91.38 83 GLU A CA 1
ATOM 634 C C . GLU A 1 83 ? 11.564 6.135 -4.446 1.00 91.38 83 GLU A C 1
ATOM 636 O O . GLU A 1 83 ? 12.170 6.618 -5.408 1.00 91.38 83 GLU A O 1
ATOM 641 N N . ALA A 1 84 ? 11.809 4.896 -4.003 1.00 90.56 84 ALA A N 1
ATOM 642 C CA . ALA A 1 84 ? 12.834 4.030 -4.580 1.00 90.56 84 ALA A CA 1
ATOM 643 C C . ALA A 1 84 ? 12.581 3.751 -6.072 1.00 90.56 84 ALA A C 1
ATOM 645 O O . ALA A 1 84 ? 13.487 3.910 -6.891 1.00 90.56 84 ALA A O 1
ATOM 646 N N . MET A 1 85 ? 11.343 3.427 -6.458 1.00 89.88 85 MET A N 1
ATOM 647 C CA . MET A 1 85 ? 10.958 3.238 -7.862 1.00 89.88 85 MET A CA 1
ATOM 648 C C . MET A 1 85 ? 11.159 4.513 -8.692 1.00 89.88 85 MET A C 1
ATOM 650 O O . MET A 1 85 ? 11.519 4.435 -9.867 1.00 89.88 85 MET A O 1
ATOM 654 N N . GLY A 1 86 ? 10.974 5.691 -8.091 1.00 87.94 86 GLY A N 1
ATOM 655 C CA . GLY A 1 86 ? 11.308 6.974 -8.706 1.00 87.94 86 GLY A CA 1
ATOM 656 C C . GLY A 1 86 ? 12.788 7.085 -9.080 1.00 87.94 86 GLY A C 1
ATOM 657 O O . GLY A 1 86 ? 13.094 7.533 -10.183 1.00 87.94 86 GLY A O 1
ATOM 658 N N . THR A 1 87 ? 13.697 6.621 -8.213 1.00 84.12 87 THR A N 1
ATOM 659 C CA . THR A 1 87 ? 15.150 6.643 -8.482 1.00 84.12 87 THR A CA 1
ATOM 660 C C . THR A 1 87 ? 15.572 5.691 -9.604 1.00 84.12 87 THR A C 1
ATOM 662 O O . THR A 1 87 ? 16.521 5.979 -10.330 1.00 84.12 87 THR A O 1
ATOM 665 N N . LEU A 1 88 ? 14.839 4.589 -9.799 1.00 82.19 88 LEU A N 1
ATOM 666 C CA . LEU A 1 88 ? 15.134 3.594 -10.835 1.00 82.19 88 LEU A CA 1
ATOM 667 C C . LEU A 1 88 ? 14.792 4.071 -12.252 1.00 82.19 88 LEU A C 1
ATOM 669 O O . LEU A 1 88 ? 15.285 3.498 -13.219 1.00 82.19 88 LEU A O 1
ATOM 673 N N . LYS A 1 89 ? 13.989 5.131 -12.411 1.00 71.31 89 LYS A N 1
ATOM 674 C CA . LYS A 1 89 ? 13.662 5.687 -13.738 1.00 71.31 89 LYS A CA 1
ATOM 675 C C . LYS A 1 89 ? 14.883 6.228 -14.484 1.00 71.31 89 LYS A C 1
ATOM 677 O O . LYS A 1 89 ? 14.849 6.282 -15.708 1.00 71.31 89 LYS A O 1
ATOM 682 N N . ASN A 1 90 ? 15.947 6.561 -13.754 1.00 66.75 90 ASN A N 1
ATOM 683 C CA . ASN A 1 90 ? 17.214 7.039 -14.303 1.00 66.75 90 ASN A CA 1
ATOM 684 C C . ASN A 1 90 ? 18.299 5.945 -14.277 1.00 66.75 90 ASN A C 1
ATOM 686 O O . ASN A 1 90 ? 19.477 6.242 -14.427 1.00 66.75 90 ASN A O 1
ATOM 690 N N . PHE A 1 91 ? 17.936 4.679 -14.040 1.00 67.38 91 PHE A N 1
ATOM 691 C CA . PHE A 1 91 ? 18.911 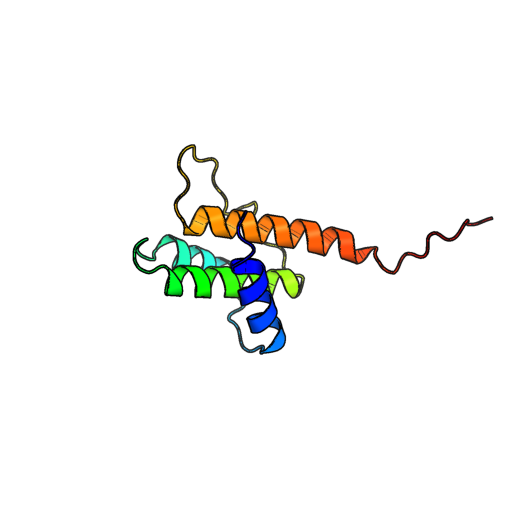3.589 -13.915 1.00 67.38 91 PHE A CA 1
ATOM 692 C C . PHE A 1 91 ? 19.646 3.291 -15.234 1.00 67.38 91 PHE A C 1
ATOM 694 O O . PHE A 1 91 ? 20.818 2.926 -15.203 1.00 67.38 91 PHE A O 1
ATOM 701 N N . ASP A 1 92 ? 18.978 3.507 -16.372 1.00 63.31 92 ASP A N 1
ATOM 702 C CA . ASP A 1 92 ? 19.554 3.367 -17.718 1.00 63.31 92 ASP A CA 1
ATOM 703 C C . ASP A 1 92 ? 20.224 4.659 -18.235 1.00 63.31 92 ASP A C 1
ATOM 705 O O . ASP A 1 92 ? 20.738 4.669 -19.356 1.00 63.31 92 ASP A O 1
ATOM 709 N N . GLU A 1 93 ? 20.250 5.757 -17.461 1.00 62.28 93 GLU A N 1
ATOM 710 C CA . GLU A 1 93 ? 21.119 6.893 -17.795 1.00 62.28 93 GLU A CA 1
ATOM 711 C C . GLU A 1 93 ? 22.573 6.468 -17.553 1.00 62.28 93 GLU A C 1
ATOM 713 O O . GLU A 1 93 ? 23.113 6.589 -16.450 1.00 62.28 93 GLU A O 1
ATOM 718 N N . GLU A 1 94 ? 23.225 5.950 -18.601 1.00 60.41 94 GLU A N 1
ATOM 719 C CA . GLU A 1 94 ? 24.680 5.857 -18.639 1.00 60.41 94 GLU A CA 1
ATOM 720 C C . GLU A 1 94 ? 25.247 7.212 -18.198 1.00 60.41 94 GLU A C 1
ATOM 722 O O . GLU A 1 94 ? 24.934 8.251 -18.784 1.00 60.41 94 GLU A O 1
ATOM 727 N N . SER A 1 95 ? 26.092 7.211 -17.161 1.00 61.66 95 SER A N 1
ATOM 728 C CA . SER A 1 95 ? 26.944 8.354 -16.823 1.00 61.66 95 SER A CA 1
ATOM 729 C C . SER A 1 95 ? 27.965 8.554 -17.947 1.00 61.66 95 SER A C 1
ATOM 731 O O . SER A 1 95 ? 29.136 8.209 -17.820 1.00 61.66 95 SER A O 1
ATOM 733 N N . GLY A 1 96 ? 27.492 9.038 -19.092 1.00 54.78 96 GLY A N 1
ATOM 734 C CA . GLY A 1 96 ? 28.286 9.368 -20.255 1.00 54.78 96 GLY A CA 1
ATOM 735 C C . GLY A 1 96 ? 28.805 10.786 -20.108 1.00 54.78 96 GLY A C 1
ATOM 736 O O . GLY A 1 96 ? 28.047 11.749 -20.245 1.00 54.78 96 GLY A O 1
ATOM 737 N N . GLU A 1 97 ? 30.106 10.906 -19.843 1.00 54.66 97 GLU A N 1
ATOM 738 C CA . GLU A 1 97 ? 30.888 12.114 -20.093 1.00 54.66 97 GLU A CA 1
ATOM 739 C C . GLU A 1 97 ? 30.544 12.649 -21.490 1.00 54.66 97 GLU A C 1
ATOM 741 O O . GLU A 1 97 ? 31.019 12.162 -22.517 1.00 54.66 97 GLU A O 1
ATOM 746 N N . SER A 1 98 ? 29.660 13.642 -21.541 1.00 50.47 98 SER A N 1
ATOM 747 C CA . SER A 1 98 ? 29.281 14.309 -22.777 1.00 50.47 98 SER A CA 1
ATOM 748 C C . SER A 1 98 ? 30.311 15.392 -23.082 1.00 50.47 98 SER A C 1
ATOM 750 O O . SER A 1 98 ? 30.013 16.565 -22.903 1.00 50.47 98 SER A O 1
ATOM 752 N N . SER A 1 99 ? 31.481 14.938 -23.559 1.00 45.38 99 SER A N 1
ATOM 753 C CA . SER A 1 99 ? 32.554 15.684 -24.261 1.00 45.38 99 SER A CA 1
ATOM 754 C C . SER A 1 99 ? 33.258 16.844 -23.546 1.00 45.38 99 SER A C 1
ATOM 756 O O . SER A 1 99 ? 32.598 17.769 -23.033 1.00 45.38 99 SER A O 1
#

Sequence (99 aa):
FSMLVLFAGSKMFLDGGYDEDIKALVKKGKGIDEEQVEEILEVAATIGANVINGKSCCGRYIKESDDPGMFDEWLIEVETINEAMGTLKNFDEESGESS

Radius of gyration: 15.01 Å; chains: 1; bounding box: 44×28×41 Å